Protein AF-A0A969N6T2-F1 (afdb_monomer_lite)

Radius of gyration: 20.02 Å; chains: 1; bounding box: 64×19×42 Å

Secondary structure (DSSP, 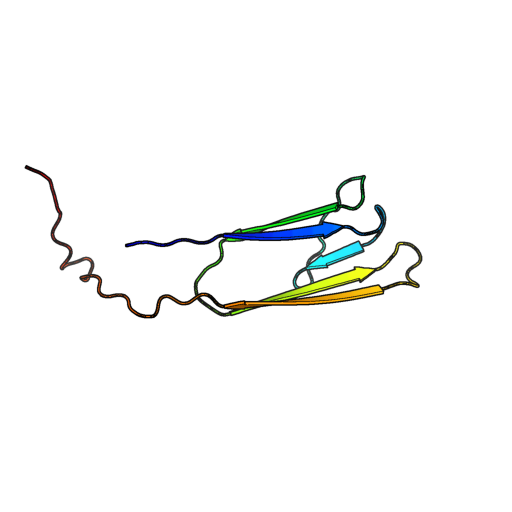8-state):
-----EEEEEEE--TT-EEEETTEEEPPPTTSEEEEEEE--SEEEEEEEEEE-TTSS-EEEEEEEEEE---------TTT-------

Foldseek 3Di:
DDDWDKDKDKDFDCQQKWKDWPNHTDHADNRRIDIDIDTDDADKDKIWMKIADPVRPDIDIDIDIDHDDDPDDPDDDPVRDDPCPDD

pLDDT: mean 89.21, std 12.34, range [42.72, 98.06]

Structure (mmCIF, N/CA/C/O backbone):
data_AF-A0A969N6T2-F1
#
_entry.id   AF-A0A969N6T2-F1
#
loop_
_atom_site.group_PDB
_atom_site.id
_atom_site.type_symbol
_atom_site.label_atom_id
_atom_site.label_alt_id
_atom_site.label_comp_id
_atom_site.label_asym_id
_atom_site.label_entity_id
_atom_site.label_seq_id
_atom_site.pdbx_PDB_ins_code
_atom_site.Cartn_x
_atom_site.Cartn_y
_atom_site.Cartn_z
_atom_site.occupancy
_atom_site.B_iso_or_equiv
_atom_site.auth_seq_id
_atom_site.auth_comp_id
_atom_site.auth_asym_id
_atom_site.auth_atom_id
_atom_site.pdbx_PDB_model_num
ATOM 1 N N . LEU A 1 1 ? 22.741 2.922 -17.417 1.00 73.06 1 LEU A N 1
ATOM 2 C CA . LEU A 1 1 ? 21.936 3.561 -16.354 1.00 73.06 1 LEU A CA 1
ATOM 3 C C . LEU A 1 1 ? 21.050 2.496 -15.738 1.00 73.06 1 LEU A C 1
ATOM 5 O O . LEU A 1 1 ? 20.362 1.809 -16.482 1.00 73.06 1 LEU A O 1
ATOM 9 N N . VAL A 1 2 ? 21.104 2.347 -14.420 1.00 80.56 2 VAL A N 1
ATOM 10 C CA . VAL A 1 2 ? 20.124 1.573 -13.654 1.00 80.56 2 VAL A CA 1
ATOM 11 C C . VAL A 1 2 ? 19.297 2.595 -12.881 1.00 80.56 2 VAL A C 1
ATOM 13 O O . VAL A 1 2 ? 19.873 3.489 -12.264 1.00 80.56 2 VAL A O 1
ATOM 16 N N . ALA A 1 3 ? 17.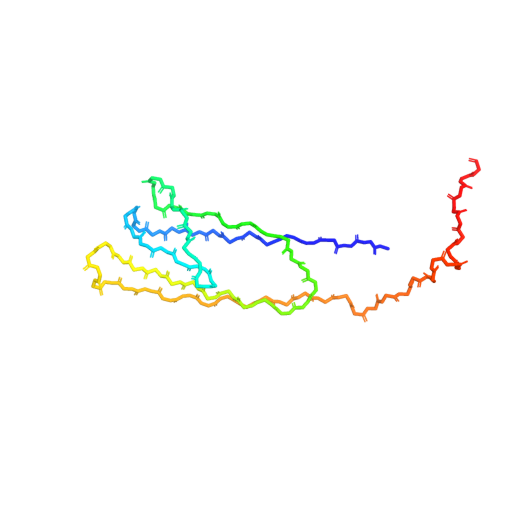974 2.518 -13.003 1.00 86.62 3 ALA A N 1
ATOM 17 C CA . ALA A 1 3 ? 17.035 3.383 -12.301 1.00 86.62 3 ALA A CA 1
ATOM 18 C C . ALA A 1 3 ? 16.032 2.494 -11.565 1.00 86.62 3 ALA A C 1
ATOM 20 O O . ALA A 1 3 ? 15.082 1.986 -12.168 1.00 86.62 3 ALA A O 1
ATOM 21 N N . ASP A 1 4 ? 16.292 2.280 -10.281 1.00 91.56 4 ASP A N 1
ATOM 22 C CA . ASP A 1 4 ? 15.404 1.537 -9.396 1.00 91.56 4 ASP A CA 1
ATOM 23 C C . ASP A 1 4 ? 14.367 2.470 -8.771 1.00 91.56 4 ASP A C 1
ATOM 25 O O . ASP A 1 4 ? 14.579 3.679 -8.647 1.00 91.56 4 ASP A O 1
ATOM 29 N N . ALA A 1 5 ? 13.228 1.899 -8.396 1.00 94.31 5 ALA A N 1
ATOM 30 C CA . ALA A 1 5 ? 12.142 2.620 -7.759 1.00 94.31 5 ALA A CA 1
ATOM 31 C C . ALA A 1 5 ? 11.573 1.801 -6.601 1.00 94.31 5 ALA A C 1
ATOM 33 O O . ALA A 1 5 ? 11.562 0.568 -6.621 1.00 94.31 5 ALA A O 1
ATOM 34 N N . GLU A 1 6 ? 11.056 2.511 -5.609 1.00 96.25 6 GLU A N 1
ATOM 35 C CA . GLU A 1 6 ? 10.316 1.945 -4.491 1.00 96.25 6 GLU A CA 1
ATOM 36 C C . GLU A 1 6 ? 8.966 2.645 -4.386 1.00 96.25 6 GLU A C 1
ATOM 38 O O . GLU A 1 6 ? 8.841 3.836 -4.683 1.00 96.25 6 GLU A O 1
ATOM 43 N N . LEU A 1 7 ? 7.957 1.900 -3.947 1.00 94.38 7 LEU A N 1
ATOM 44 C CA . LEU A 1 7 ? 6.622 2.414 -3.705 1.00 94.38 7 LEU A CA 1
ATOM 45 C C . LEU A 1 7 ? 6.367 2.454 -2.201 1.00 94.38 7 LEU A C 1
ATOM 47 O O . LEU A 1 7 ? 6.521 1.452 -1.499 1.00 94.38 7 LEU A O 1
ATOM 51 N N . ILE A 1 8 ? 5.952 3.622 -1.718 1.00 95.00 8 ILE A N 1
ATOM 52 C CA . ILE A 1 8 ? 5.488 3.821 -0.349 1.00 95.00 8 ILE A CA 1
ATOM 53 C C . ILE A 1 8 ? 4.027 4.254 -0.412 1.00 95.00 8 ILE A C 1
ATOM 55 O O . ILE A 1 8 ? 3.715 5.311 -0.959 1.00 95.00 8 ILE A O 1
ATOM 59 N N . VAL A 1 9 ? 3.145 3.462 0.192 1.00 94.06 9 VAL A N 1
ATOM 60 C CA . VAL A 1 9 ? 1.726 3.786 0.362 1.00 94.06 9 VAL A CA 1
ATOM 61 C C . VAL A 1 9 ? 1.476 4.056 1.837 1.00 94.06 9 VAL A C 1
ATOM 63 O O . VAL A 1 9 ? 1.795 3.228 2.688 1.00 94.06 9 VAL A O 1
ATOM 66 N N . TYR A 1 10 ? 0.920 5.220 2.152 1.00 95.69 10 TYR A N 1
ATOM 67 C CA . TYR A 1 10 ? 0.569 5.602 3.514 1.00 95.69 10 TYR A CA 1
ATOM 68 C C . TYR A 1 10 ? -0.871 6.091 3.572 1.00 95.69 10 TYR A C 1
ATOM 70 O O . TYR A 1 10 ? -1.424 6.582 2.588 1.00 95.69 10 TYR A O 1
ATOM 78 N N . GLY A 1 11 ? -1.467 5.961 4.745 1.00 95.12 11 GLY A N 1
ATOM 79 C CA . GLY A 1 11 ? -2.831 6.385 4.993 1.00 95.12 11 GLY A CA 1
ATOM 80 C C . GLY A 1 11 ? -3.147 6.358 6.476 1.00 95.12 11 GLY A C 1
ATOM 81 O O . GLY A 1 11 ? -2.292 6.038 7.306 1.00 95.12 11 GLY A O 1
ATOM 82 N N . ALA A 1 12 ? -4.385 6.708 6.792 1.00 96.06 12 ALA A N 1
ATOM 83 C CA . ALA A 1 12 ? -4.914 6.668 8.141 1.00 96.06 12 ALA A CA 1
ATOM 84 C C . ALA A 1 12 ? -6.372 6.213 8.115 1.00 96.06 12 ALA A C 1
ATOM 86 O O . ALA A 1 12 ? -7.100 6.463 7.151 1.00 96.06 12 ALA A O 1
ATOM 87 N N . THR A 1 13 ? -6.776 5.548 9.185 1.00 95.56 13 THR A N 1
ATOM 88 C CA . THR A 1 13 ? -8.148 5.134 9.474 1.00 95.56 13 THR A CA 1
ATOM 89 C C . THR A 1 13 ? -8.337 5.122 10.997 1.00 95.56 13 THR A C 1
ATOM 91 O O . THR A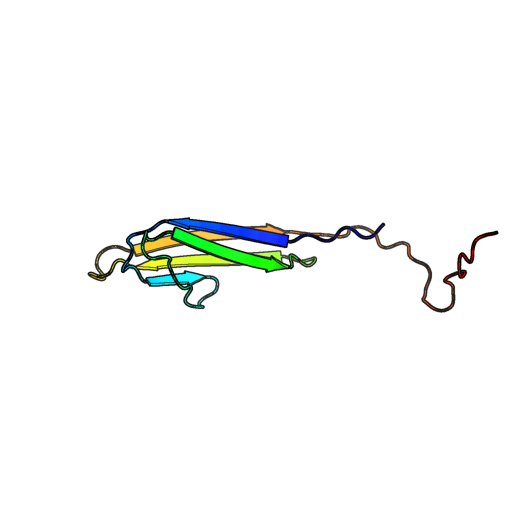 1 13 ? -7.492 5.649 11.721 1.00 95.56 13 THR A O 1
ATOM 94 N N . GLU A 1 14 ? -9.439 4.571 11.494 1.00 95.56 14 GLU A N 1
ATOM 95 C CA . GLU A 1 14 ? -9.633 4.380 12.931 1.00 95.56 14 GLU A CA 1
ATOM 96 C C . GLU A 1 14 ? -8.612 3.362 13.481 1.00 95.56 14 GLU A C 1
ATOM 98 O O . GLU A 1 14 ? -8.306 2.382 12.799 1.00 95.56 14 GLU A O 1
ATOM 103 N N . PRO A 1 15 ? -8.048 3.564 14.687 1.00 95.94 15 PRO A N 1
ATOM 104 C CA . PRO A 1 15 ? -6.980 2.711 15.222 1.00 95.94 15 PRO A CA 1
ATOM 105 C C . PRO A 1 15 ? -7.290 1.213 15.324 1.00 95.94 15 PRO A C 1
ATOM 107 O O . PRO A 1 15 ? -6.373 0.393 15.297 1.00 95.94 15 PRO A O 1
ATOM 110 N N . ASP A 1 16 ? -8.561 0.859 15.472 1.00 95.31 16 ASP A N 1
ATOM 111 C CA . ASP A 1 16 ? -9.077 -0.502 15.611 1.00 95.31 16 ASP A CA 1
ATOM 112 C C . ASP A 1 16 ? -9.703 -1.053 14.318 1.00 95.31 16 ASP A C 1
ATOM 114 O O . ASP A 1 16 ? -10.169 -2.195 14.291 1.00 95.31 16 ASP A O 1
ATOM 118 N N . ALA A 1 17 ? -9.658 -0.286 13.226 1.00 97.12 17 ALA A N 1
ATOM 119 C CA . ALA A 1 17 ? -10.084 -0.752 11.919 1.00 97.12 17 ALA A CA 1
ATOM 120 C C . ALA A 1 17 ? -9.163 -1.861 11.387 1.00 97.12 17 ALA A C 1
ATOM 122 O O . ALA A 1 17 ? -7.957 -1.917 11.645 1.00 97.12 17 ALA A O 1
ATOM 123 N N . THR A 1 18 ? -9.727 -2.736 10.559 1.00 96.62 18 THR A N 1
ATOM 124 C CA . THR A 1 18 ? -8.949 -3.711 9.791 1.00 96.62 18 THR A CA 1
ATOM 125 C C . THR A 1 18 ? -8.696 -3.161 8.399 1.00 96.62 18 THR A C 1
ATOM 127 O O . THR A 1 18 ? -9.641 -2.846 7.678 1.00 96.62 18 THR A O 1
ATOM 130 N N . VAL A 1 19 ? -7.427 -3.090 7.991 1.00 97.19 19 VAL A N 1
ATOM 131 C CA . VAL A 1 19 ? -7.043 -2.687 6.633 1.00 97.19 19 VAL A CA 1
ATOM 132 C C . VAL A 1 19 ? -6.323 -3.829 5.933 1.00 97.19 19 VAL A C 1
ATOM 134 O O . VAL A 1 19 ? -5.435 -4.471 6.495 1.00 97.19 19 VAL A O 1
ATOM 137 N N . THR A 1 20 ? -6.692 -4.068 4.679 1.00 96.50 20 THR A N 1
ATOM 138 C CA . THR A 1 20 ? -6.010 -4.997 3.782 1.00 96.50 20 THR A CA 1
ATOM 139 C C . THR A 1 20 ? -5.502 -4.271 2.547 1.00 96.50 20 THR A C 1
ATOM 141 O O . THR A 1 20 ? -6.106 -3.307 2.084 1.00 96.50 20 THR A O 1
ATOM 144 N N . ILE A 1 21 ? -4.383 -4.750 2.016 1.00 94.31 21 ILE A N 1
ATOM 145 C CA . ILE A 1 21 ? -3.762 -4.284 0.781 1.00 94.31 21 ILE A CA 1
ATOM 146 C C . ILE A 1 21 ? -3.471 -5.514 -0.077 1.00 94.31 21 ILE A C 1
ATOM 148 O O . ILE A 1 21 ? -2.793 -6.436 0.381 1.00 94.31 21 ILE A O 1
ATOM 152 N N . GLY A 1 22 ? -3.999 -5.570 -1.302 1.00 91.31 22 GLY A N 1
ATOM 153 C CA . GLY A 1 22 ? -3.841 -6.748 -2.164 1.00 91.31 22 GLY A CA 1
ATOM 154 C C . GLY A 1 22 ? -4.393 -8.026 -1.518 1.00 91.31 22 GLY A C 1
ATOM 155 O O . GLY A 1 22 ? -3.811 -9.099 -1.667 1.00 91.31 22 GLY A O 1
ATOM 156 N N . GLY A 1 23 ? -5.447 -7.897 -0.702 1.00 91.88 23 GLY A N 1
ATOM 157 C CA . GLY A 1 23 ? -6.020 -8.990 0.091 1.00 91.88 23 GLY A CA 1
ATOM 158 C C . GLY A 1 23 ? -5.201 -9.413 1.318 1.00 91.88 23 GLY A C 1
ATOM 159 O O . GLY A 1 23 ? -5.571 -10.372 1.992 1.00 91.88 23 GLY A O 1
ATOM 160 N N . ARG A 1 24 ? -4.095 -8.726 1.641 1.00 93.12 24 ARG A N 1
ATOM 161 C CA . ARG A 1 24 ? -3.255 -9.026 2.811 1.00 93.12 24 ARG A CA 1
ATOM 162 C C . ARG A 1 24 ? -3.489 -8.009 3.929 1.00 93.12 24 ARG A C 1
ATOM 164 O O . ARG A 1 24 ? -3.370 -6.815 3.659 1.00 93.12 24 ARG A O 1
ATOM 171 N N . PRO A 1 25 ? -3.773 -8.437 5.171 1.00 95.31 25 PRO A N 1
ATOM 172 C CA . PRO A 1 25 ? -3.885 -7.522 6.302 1.00 95.31 25 PRO A CA 1
ATOM 173 C C . PRO A 1 25 ? -2.592 -6.740 6.529 1.00 95.31 25 PRO A C 1
ATOM 175 O O . PRO A 1 25 ? -1.497 -7.307 6.477 1.00 95.31 25 PRO A O 1
ATOM 178 N N . ILE A 1 26 ? -2.726 -5.450 6.819 1.00 94.69 26 ILE A N 1
ATOM 179 C CA . ILE A 1 26 ? -1.619 -4.591 7.236 1.00 94.69 26 ILE A CA 1
ATOM 180 C C . ILE A 1 26 ? -1.821 -4.143 8.679 1.00 94.69 26 ILE A C 1
ATOM 182 O O . ILE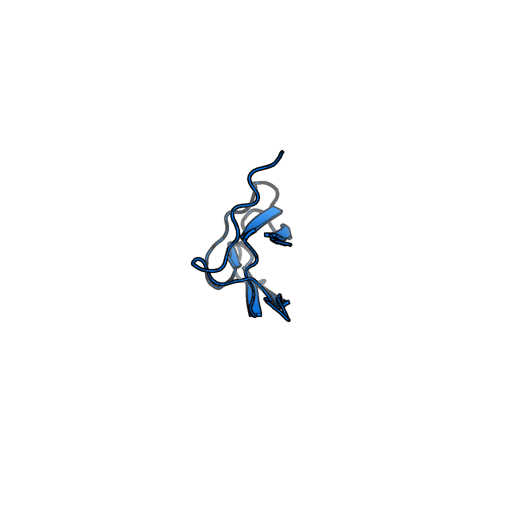 A 1 26 ? -2.936 -3.898 9.133 1.00 94.69 26 ILE A O 1
ATOM 186 N N . LYS A 1 27 ? -0.715 -4.052 9.416 1.00 95.12 27 LYS A N 1
ATOM 187 C CA . LYS A 1 27 ? -0.738 -3.614 10.807 1.00 95.12 27 LYS A CA 1
ATOM 188 C C . LYS A 1 27 ? -0.835 -2.092 10.864 1.00 95.12 27 LYS A C 1
ATOM 190 O O . LYS A 1 27 ? 0.024 -1.410 10.305 1.00 95.12 27 LYS A O 1
ATOM 195 N N . LEU A 1 28 ? -1.843 -1.591 11.570 1.00 97.56 28 LEU A N 1
ATOM 196 C CA . LEU A 1 28 ? -1.958 -0.174 11.892 1.00 97.56 28 LEU A CA 1
ATOM 197 C C . LEU A 1 28 ? -1.045 0.191 13.067 1.00 97.56 28 LEU A C 1
ATOM 199 O O . LEU A 1 28 ? -0.763 -0.622 13.955 1.00 97.56 28 LEU A O 1
ATOM 203 N N . ASN A 1 29 ? -0.592 1.436 13.066 1.00 98.00 29 ASN A N 1
ATOM 204 C CA . ASN A 1 29 ? -0.022 2.076 14.238 1.00 98.00 29 ASN A CA 1
ATOM 205 C C . ASN A 1 29 ? -1.134 2.371 15.263 1.00 98.00 29 ASN A C 1
ATOM 207 O O . ASN A 1 29 ? -2.306 2.441 14.891 1.00 98.00 29 ASN A O 1
ATOM 211 N N . PRO A 1 30 ? -0.792 2.597 16.545 1.00 97.38 30 PRO A N 1
ATOM 212 C CA . PRO A 1 30 ? -1.783 2.917 17.578 1.00 97.38 30 PRO A CA 1
ATOM 213 C C . PRO A 1 30 ? -2.622 4.175 17.307 1.00 97.38 30 PRO A C 1
ATOM 215 O O . PRO A 1 30 ? -3.666 4.352 17.922 1.00 97.38 30 PRO A O 1
ATOM 218 N N . ASP A 1 31 ? -2.164 5.055 16.416 1.00 97.31 31 ASP A N 1
ATOM 219 C CA . ASP A 1 31 ? -2.875 6.258 15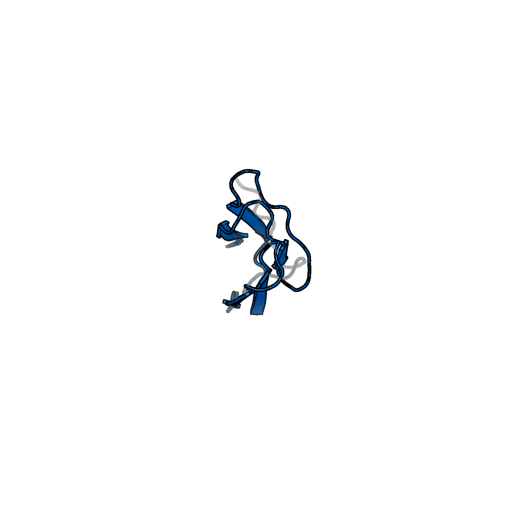.971 1.00 97.31 31 ASP A CA 1
ATOM 220 C C . ASP A 1 31 ? -3.732 6.030 14.709 1.00 97.31 31 ASP A C 1
ATOM 222 O O . ASP A 1 31 ? -4.271 6.983 14.153 1.00 97.31 31 ASP A O 1
ATOM 226 N N . GLY A 1 32 ? -3.849 4.782 14.238 1.00 97.06 32 GLY A N 1
ATOM 227 C CA . GLY A 1 32 ? -4.609 4.405 13.043 1.00 97.06 32 GLY A CA 1
ATOM 228 C C . GLY A 1 32 ? -3.897 4.673 11.719 1.00 97.06 32 GLY A C 1
ATOM 229 O O . GLY A 1 32 ? -4.452 4.407 10.650 1.00 97.06 32 GLY A O 1
ATOM 230 N N . THR A 1 33 ? -2.657 5.165 11.749 1.00 98.06 33 THR A N 1
ATOM 231 C CA . THR A 1 33 ? -1.854 5.335 10.536 1.00 98.06 33 THR A CA 1
ATOM 232 C C . THR A 1 33 ? -1.249 4.015 10.071 1.00 98.06 33 THR A C 1
ATOM 234 O O . THR A 1 33 ? -1.020 3.092 10.852 1.00 98.06 33 THR A O 1
ATOM 237 N N . PHE A 1 34 ? -0.934 3.921 8.784 1.00 96.31 34 PHE A N 1
ATOM 238 C CA . PHE A 1 34 ? -0.141 2.822 8.251 1.00 96.31 34 PHE A CA 1
ATOM 239 C C . PHE A 1 34 ? 0.846 3.307 7.199 1.00 96.31 34 PHE A C 1
ATOM 241 O O . PHE A 1 34 ? 0.664 4.340 6.551 1.00 96.31 34 PHE A O 1
ATOM 248 N N . ARG A 1 35 ? 1.894 2.508 7.011 1.00 96.12 35 ARG A N 1
ATOM 249 C CA . ARG A 1 35 ? 2.886 2.679 5.957 1.00 96.12 35 ARG A CA 1
ATOM 250 C C . ARG A 1 35 ? 3.231 1.313 5.386 1.00 96.12 35 ARG A C 1
ATOM 252 O O . ARG A 1 35 ? 3.698 0.437 6.108 1.00 96.12 35 ARG A O 1
ATOM 259 N N . PHE A 1 36 ? 3.029 1.157 4.089 1.00 93.44 36 PHE A N 1
ATOM 260 C CA . PHE A 1 36 ? 3.441 -0.001 3.318 1.00 93.44 36 PHE A CA 1
ATOM 261 C C . PHE A 1 36 ? 4.572 0.409 2.375 1.00 93.44 36 PHE A C 1
ATOM 263 O O . PHE A 1 36 ? 4.495 1.459 1.740 1.00 93.44 36 PHE A O 1
ATOM 270 N N . HIS A 1 37 ? 5.629 -0.395 2.302 1.00 94.94 37 HIS A N 1
ATOM 271 C CA . HIS A 1 37 ? 6.819 -0.112 1.502 1.00 94.94 37 HIS A CA 1
ATOM 272 C C . HIS A 1 37 ? 7.239 -1.375 0.755 1.00 94.94 37 HIS A C 1
ATOM 274 O O . HIS A 1 37 ? 7.321 -2.450 1.349 1.00 94.94 37 HIS A O 1
ATOM 280 N N . MET A 1 38 ? 7.477 -1.243 -0.547 1.00 92.69 38 MET A N 1
ATOM 281 C CA . MET A 1 38 ? 7.960 -2.327 -1.397 1.00 92.69 38 MET A CA 1
ATOM 282 C C . MET A 1 38 ? 8.845 -1.808 -2.530 1.00 92.69 38 MET A C 1
ATOM 284 O O . MET A 1 38 ? 8.765 -0.639 -2.912 1.00 92.69 38 MET A O 1
ATOM 288 N N . ALA A 1 39 ? 9.631 -2.707 -3.120 1.00 95.44 39 ALA A N 1
ATOM 289 C CA . ALA A 1 39 ? 10.263 -2.456 -4.409 1.00 95.44 39 ALA A CA 1
ATOM 290 C C . ALA A 1 39 ? 9.196 -2.257 -5.497 1.00 95.44 39 ALA A C 1
ATOM 292 O O . ALA A 1 39 ? 8.161 -2.925 -5.481 1.00 95.44 39 ALA A O 1
ATOM 293 N N . PHE A 1 40 ? 9.467 -1.376 -6.460 1.00 95.31 40 PHE A N 1
ATOM 294 C CA . PHE A 1 40 ? 8.580 -1.099 -7.586 1.00 95.31 40 PHE A CA 1
ATOM 295 C C . PHE A 1 40 ? 9.237 -1.575 -8.896 1.00 95.31 40 PHE A C 1
ATOM 297 O O . PHE A 1 40 ? 9.913 -0.795 -9.574 1.00 95.31 40 PHE A O 1
ATOM 304 N N . PRO A 1 41 ? 9.141 -2.879 -9.233 1.00 93.75 41 PRO A N 1
ATOM 305 C CA . PRO A 1 41 ? 9.686 -3.427 -10.473 1.00 93.75 41 PRO A CA 1
ATOM 306 C C . PRO A 1 41 ? 8.924 -2.912 -11.704 1.00 93.75 41 PRO A C 1
ATOM 308 O O . PRO A 1 41 ? 7.852 -2.329 -11.575 1.00 93.75 41 PRO A O 1
ATOM 311 N N . ASP A 1 42 ? 9.491 -3.122 -12.892 1.00 94.62 42 ASP A N 1
ATOM 312 C CA . ASP A 1 42 ? 8.769 -2.895 -14.143 1.00 94.62 42 ASP A CA 1
ATOM 313 C C . ASP A 1 42 ? 7.515 -3.777 -14.190 1.00 94.62 42 ASP A C 1
ATOM 315 O O . ASP A 1 42 ? 7.530 -4.928 -13.740 1.00 94.62 42 ASP A O 1
ATOM 319 N N . GLY A 1 43 ? 6.455 -3.241 -14.783 1.00 95.00 43 GLY A N 1
ATOM 320 C CA . GLY A 1 43 ? 5.149 -3.865 -14.903 1.00 95.00 43 GLY A CA 1
ATOM 321 C C . GLY A 1 43 ? 4.037 -3.023 -14.287 1.00 95.00 43 GLY A C 1
ATOM 322 O O . GLY A 1 43 ? 4.254 -1.933 -13.749 1.00 95.00 43 GLY A O 1
ATOM 323 N N . ASN A 1 44 ? 2.828 -3.569 -14.374 1.00 95.50 44 ASN A N 1
ATOM 324 C CA . ASN A 1 44 ? 1.651 -3.011 -13.729 1.00 95.50 44 ASN A CA 1
ATOM 325 C C . ASN A 1 44 ? 1.499 -3.587 -12.327 1.00 95.50 44 ASN A C 1
ATOM 327 O O . ASN A 1 44 ? 1.620 -4.796 -12.118 1.00 95.50 44 ASN A O 1
ATOM 331 N N . ILE A 1 45 ? 1.214 -2.708 -11.374 1.00 92.44 45 ILE A N 1
ATOM 332 C CA . ILE A 1 45 ? 0.880 -3.086 -10.008 1.00 92.44 45 ILE A CA 1
ATOM 333 C C . ILE A 1 45 ? -0.493 -2.521 -9.676 1.00 92.44 45 ILE A C 1
ATOM 335 O O . ILE A 1 45 ? -0.681 -1.304 -9.636 1.00 92.44 45 ILE A O 1
ATOM 339 N N . ASP A 1 46 ? -1.417 -3.431 -9.386 1.00 92.62 46 ASP A N 1
ATOM 340 C CA . ASP A 1 46 ? -2.728 -3.124 -8.832 1.00 92.62 46 ASP A CA 1
ATOM 341 C C . ASP A 1 46 ? -2.700 -3.245 -7.311 1.00 92.62 46 ASP A C 1
ATOM 343 O O . ASP A 1 46 ? -2.272 -4.251 -6.735 1.00 92.62 46 ASP A O 1
ATOM 347 N N . PHE A 1 47 ? -3.158 -2.187 -6.655 1.00 93.75 47 PHE A N 1
ATOM 348 C CA . PHE A 1 47 ? -3.141 -2.027 -5.210 1.00 93.75 47 PHE A CA 1
ATOM 349 C C . PHE A 1 47 ? -4.564 -1.760 -4.699 1.00 93.75 47 PHE A C 1
ATOM 351 O O . PHE A 1 47 ? -4.930 -0.607 -4.446 1.00 93.75 47 PHE A O 1
ATOM 358 N N . PRO A 1 48 ? -5.396 -2.808 -4.552 1.00 96.19 48 PRO A N 1
ATOM 359 C CA . PRO A 1 48 ? -6.684 -2.682 -3.891 1.00 96.19 48 PRO A CA 1
ATOM 360 C C . PRO A 1 48 ? -6.461 -2.577 -2.382 1.00 96.19 48 PRO A C 1
ATOM 362 O O . PRO A 1 48 ? -5.801 -3.423 -1.772 1.00 96.19 48 PRO A O 1
ATOM 365 N N . ILE A 1 49 ? -7.006 -1.528 -1.785 1.00 96.88 49 ILE A N 1
ATOM 366 C CA . ILE A 1 49 ? -6.958 -1.241 -0.357 1.00 96.88 49 ILE A CA 1
ATOM 367 C C . ILE A 1 49 ? -8.388 -1.284 0.158 1.00 96.88 49 ILE A C 1
ATOM 369 O O . ILE A 1 49 ? -9.252 -0.563 -0.341 1.00 96.88 49 ILE A O 1
ATOM 373 N N . PHE A 1 50 ? -8.628 -2.099 1.175 1.00 97.06 50 PHE A N 1
ATOM 374 C CA . PHE A 1 50 ? -9.941 -2.232 1.789 1.00 97.06 50 PHE A CA 1
ATOM 375 C C . PHE A 1 50 ? -9.831 -2.033 3.293 1.00 97.06 50 PHE A C 1
ATOM 377 O O . PHE A 1 50 ? -9.017 -2.693 3.940 1.00 97.06 50 PHE A O 1
ATOM 384 N N . ALA A 1 51 ? -10.638 -1.124 3.829 1.00 97.12 51 ALA A N 1
ATOM 385 C CA . ALA A 1 51 ? -10.717 -0.817 5.248 1.00 97.12 51 ALA A CA 1
ATOM 386 C C . ALA A 1 51 ? -12.128 -1.102 5.769 1.00 97.12 51 ALA A C 1
ATOM 388 O O . ALA A 1 51 ? -13.109 -0.738 5.118 1.00 97.12 51 ALA A O 1
ATOM 389 N N . VAL A 1 52 ? -12.215 -1.712 6.948 1.00 96.94 52 VAL A N 1
ATOM 390 C CA . VAL A 1 52 ? -13.464 -1.979 7.673 1.00 96.94 52 VAL A CA 1
ATOM 391 C C . VAL A 1 52 ? -13.308 -1.454 9.095 1.00 96.94 52 VAL A C 1
ATOM 393 O O . VAL A 1 52 ? -12.326 -1.796 9.758 1.00 96.94 52 VAL A O 1
ATOM 396 N N . ALA A 1 53 ? -14.250 -0.624 9.542 1.00 95.00 53 ALA A N 1
ATOM 397 C CA . ALA A 1 53 ? -14.302 -0.127 10.915 1.00 95.00 53 ALA A CA 1
ATOM 398 C C . ALA A 1 53 ? -14.533 -1.272 11.915 1.00 95.00 53 ALA A C 1
ATOM 400 O O . ALA A 1 53 ? -14.986 -2.358 11.543 1.00 95.00 53 ALA A O 1
ATOM 401 N N . ALA A 1 54 ? -14.225 -1.044 13.191 1.00 93.56 54 ALA A N 1
ATOM 402 C CA . ALA A 1 54 ? -14.323 -2.087 14.214 1.00 93.56 54 ALA A CA 1
ATOM 403 C C . ALA A 1 54 ? -15.758 -2.596 14.445 1.00 93.56 54 ALA A C 1
ATOM 405 O O . ALA A 1 54 ? -15.944 -3.759 14.806 1.00 93.56 54 ALA A O 1
ATOM 406 N N . ASP A 1 55 ? -16.768 -1.756 14.203 1.00 92.25 55 ASP A N 1
ATOM 407 C CA . ASP A 1 55 ? -18.187 -2.130 14.269 1.00 92.25 55 ASP A CA 1
ATOM 408 C C . ASP A 1 55 ? -18.671 -2.939 13.050 1.00 92.25 55 ASP A C 1
ATOM 410 O O . ASP A 1 55 ? -19.738 -3.551 13.092 1.00 92.25 55 ASP A O 1
ATOM 414 N N . GLY A 1 56 ? -17.878 -2.980 11.976 1.00 90.56 56 GLY A N 1
ATOM 415 C CA . GLY A 1 56 ? -18.218 -3.634 10.717 1.00 90.56 56 GLY A CA 1
ATOM 416 C C . GLY A 1 56 ? -19.262 -2.903 9.867 1.00 90.56 56 GLY A C 1
ATOM 417 O O . GLY A 1 56 ? -19.588 -3.389 8.783 1.00 90.56 56 GLY A O 1
ATOM 418 N N . GLU A 1 57 ? -19.783 -1.755 10.306 1.00 92.75 57 GLU A N 1
ATOM 419 C CA . GLU A 1 57 ? -20.824 -1.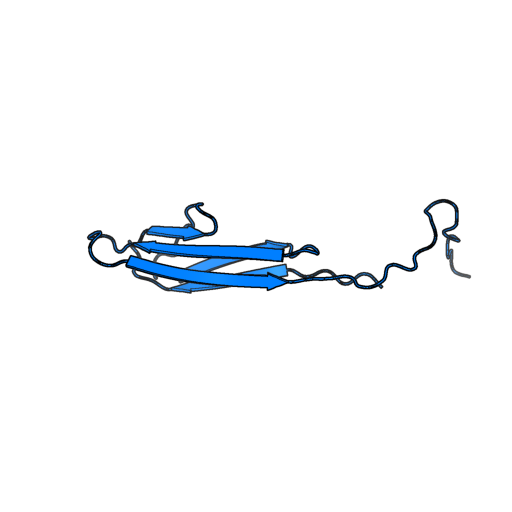011 9.589 1.00 92.75 57 GLU A CA 1
ATOM 420 C C . GLU A 1 57 ? -20.232 -0.143 8.480 1.00 92.75 57 GLU A C 1
ATOM 422 O O . GLU A 1 57 ? -20.787 -0.056 7.381 1.00 92.75 57 GLU A O 1
ATOM 427 N N . GLN A 1 58 ? -19.085 0.483 8.752 1.00 93.44 58 GLN A N 1
ATOM 428 C CA . GLN A 1 58 ? -18.399 1.340 7.792 1.00 93.44 58 GLN A CA 1
ATOM 429 C C . GLN A 1 58 ? -17.281 0.580 7.085 1.00 93.44 58 GLN A C 1
ATOM 431 O O . GLN A 1 58 ? -16.418 -0.042 7.706 1.00 93.44 58 GLN A O 1
ATOM 436 N N . ASN A 1 59 ? -17.260 0.680 5.759 1.00 95.75 59 ASN A N 1
ATOM 437 C CA . ASN A 1 59 ? -16.145 0.210 4.954 1.00 95.75 59 ASN A CA 1
ATOM 438 C C . ASN A 1 59 ? -15.782 1.222 3.868 1.00 95.75 59 ASN A C 1
ATOM 440 O O . ASN A 1 59 ? -16.578 2.080 3.479 1.00 95.75 59 ASN A O 1
ATOM 444 N N . ARG A 1 60 ? -14.538 1.133 3.401 1.00 95.38 60 ARG A N 1
ATOM 445 C CA . ARG A 1 60 ? -14.033 1.954 2.307 1.00 95.38 60 ARG A CA 1
ATOM 446 C C . ARG A 1 60 ? -13.063 1.162 1.455 1.00 95.38 60 ARG A C 1
ATOM 448 O O . ARG A 1 60 ? -12.167 0.497 1.969 1.00 95.38 60 ARG A O 1
ATOM 455 N N . GLU A 1 61 ? -13.210 1.320 0.148 1.00 96.56 61 GLU A N 1
ATOM 456 C CA . GLU A 1 61 ? -12.304 0.765 -0.845 1.00 96.56 61 GLU A CA 1
ATOM 457 C C . GLU A 1 61 ? -11.551 1.893 -1.558 1.00 96.56 61 GLU A C 1
ATOM 459 O O . GLU A 1 61 ? -12.123 2.928 -1.915 1.00 96.56 61 GLU A O 1
ATOM 464 N N . VAL A 1 62 ? -10.247 1.708 -1.735 1.00 96.38 62 VAL A N 1
ATOM 465 C CA . VAL A 1 62 ? -9.377 2.576 -2.528 1.00 96.38 62 VAL A CA 1
ATOM 466 C C . VAL A 1 62 ? -8.586 1.685 -3.466 1.00 96.38 62 VAL A C 1
ATOM 468 O O . VAL A 1 62 ? -7.953 0.734 -3.025 1.00 96.38 62 VAL A O 1
ATOM 471 N N . HIS A 1 63 ? -8.582 2.011 -4.752 1.00 96.75 63 HIS A N 1
ATOM 472 C CA . HIS A 1 63 ? -7.803 1.278 -5.738 1.00 96.75 63 HIS A CA 1
ATOM 473 C C . HIS A 1 63 ? -6.728 2.199 -6.310 1.00 96.75 63 HIS A C 1
ATOM 475 O O . HIS A 1 63 ? -7.041 3.249 -6.872 1.00 96.75 63 HIS A O 1
ATOM 481 N N . LEU A 1 64 ? -5.464 1.820 -6.130 1.00 95.44 64 LEU A N 1
ATOM 482 C CA . LEU A 1 64 ? -4.324 2.497 -6.735 1.00 95.44 64 LEU A CA 1
ATOM 483 C C . LEU A 1 64 ? -3.738 1.612 -7.830 1.00 95.44 64 LEU A C 1
ATOM 485 O O . LEU A 1 64 ? -3.519 0.424 -7.607 1.00 95.44 64 LEU A O 1
ATOM 489 N N . THR A 1 65 ? -3.441 2.205 -8.979 1.00 96.19 65 THR A N 1
ATOM 490 C CA . THR A 1 65 ? -2.816 1.509 -10.105 1.00 96.19 65 THR A CA 1
ATOM 491 C C . THR A 1 65 ? -1.526 2.226 -10.463 1.00 96.19 65 THR A C 1
ATOM 493 O O . THR A 1 65 ? -1.512 3.446 -10.643 1.00 96.19 65 THR A O 1
ATOM 496 N N . PHE A 1 66 ? -0.442 1.464 -10.564 1.00 95.25 66 PHE A N 1
ATOM 497 C CA . PHE A 1 66 ? 0.886 1.971 -10.877 1.00 95.25 66 PHE A CA 1
ATOM 498 C C . PHE A 1 66 ? 1.456 1.249 -12.097 1.00 95.25 66 PHE A C 1
ATOM 500 O O . PHE A 1 66 ? 1.262 0.046 -12.268 1.00 95.25 66 PHE A O 1
ATOM 507 N N . ASP A 1 67 ? 2.186 1.985 -12.930 1.00 96.62 67 ASP A N 1
ATOM 508 C CA . ASP A 1 67 ? 2.922 1.451 -14.073 1.00 96.62 67 ASP A CA 1
ATOM 509 C C . ASP A 1 67 ? 4.369 1.933 -14.001 1.00 96.62 67 ASP A C 1
ATOM 511 O O . ASP A 1 67 ? 4.634 3.117 -13.761 1.00 96.62 67 ASP A O 1
ATOM 515 N N . ARG A 1 68 ? 5.304 1.003 -14.181 1.00 94.94 68 ARG A N 1
ATOM 516 C CA . ARG A 1 68 ? 6.713 1.310 -14.401 1.00 94.94 68 ARG A CA 1
ATOM 517 C C . ARG A 1 68 ? 7.195 0.546 -15.620 1.00 94.94 68 ARG A C 1
ATOM 519 O O . ARG A 1 68 ? 6.962 -0.654 -15.737 1.00 94.94 68 ARG A O 1
ATOM 526 N N . ALA A 1 69 ? 7.943 1.223 -16.481 1.00 94.06 69 ALA A N 1
ATOM 527 C CA . ALA A 1 69 ? 8.524 0.604 -17.658 1.00 94.06 69 ALA A CA 1
ATOM 528 C C . ALA A 1 69 ? 9.948 1.096 -17.927 1.00 94.06 69 ALA A C 1
ATOM 530 O O . ALA A 1 69 ? 10.236 2.294 -17.884 1.00 94.06 69 ALA A O 1
ATOM 531 N N . THR A 1 70 ? 10.812 0.162 -18.315 1.00 92.94 70 THR A N 1
ATOM 532 C CA . THR A 1 70 ? 12.094 0.415 -18.967 1.00 92.94 70 THR A CA 1
ATOM 533 C C . THR A 1 70 ? 11.906 0.239 -20.479 1.00 92.94 70 THR A C 1
ATOM 535 O O . THR A 1 70 ? 11.977 -0.883 -20.983 1.00 92.94 70 THR A O 1
ATOM 538 N N . PRO A 1 71 ? 11.675 1.320 -21.248 1.00 91.12 71 PRO A N 1
ATOM 539 C CA . PRO A 1 71 ? 11.263 1.216 -22.653 1.00 91.12 71 PRO A CA 1
ATOM 540 C C . PRO A 1 71 ? 12.358 0.670 -23.578 1.00 91.12 71 PRO A C 1
ATOM 542 O O . PRO A 1 71 ? 12.068 0.150 -24.653 1.00 91.12 71 PRO A O 1
ATOM 545 N N . ALA A 1 72 ? 13.627 0.803 -23.189 1.00 87.50 72 ALA A N 1
ATOM 546 C CA . ALA A 1 72 ? 14.746 0.271 -23.946 1.00 87.50 72 ALA A CA 1
ATOM 547 C C . ALA A 1 72 ? 15.872 -0.164 -23.012 1.00 87.50 72 ALA A C 1
ATOM 549 O O . ALA A 1 72 ? 16.333 0.601 -22.166 1.00 87.50 72 ALA A O 1
ATOM 550 N N . ARG A 1 73 ? 16.381 -1.375 -23.239 1.00 80.31 73 ARG A N 1
ATOM 551 C CA . ARG A 1 73 ? 17.591 -1.890 -22.602 1.00 80.31 73 ARG A CA 1
ATOM 552 C C . ARG A 1 73 ? 18.615 -2.209 -23.686 1.00 80.31 73 ARG A C 1
ATOM 554 O O . ARG A 1 73 ? 18.599 -3.287 -24.265 1.00 80.31 73 ARG A O 1
ATOM 561 N N . ARG A 1 74 ? 19.489 -1.244 -23.984 1.00 78.88 74 ARG A N 1
ATOM 562 C CA . ARG A 1 74 ? 20.643 -1.427 -24.883 1.00 78.88 74 ARG A CA 1
ATOM 563 C C . ARG A 1 74 ? 21.892 -1.683 -24.054 1.00 78.88 74 ARG A C 1
ATOM 565 O O . ARG A 1 74 ? 22.751 -0.819 -23.924 1.00 78.88 74 ARG A O 1
ATOM 572 N N . THR A 1 75 ? 21.921 -2.839 -23.410 1.00 72.69 75 THR A N 1
ATOM 573 C CA . THR A 1 75 ? 23.100 -3.320 -22.689 1.00 72.69 75 THR A CA 1
ATOM 574 C C . THR A 1 75 ? 23.714 -4.446 -23.496 1.00 72.69 75 THR A C 1
ATOM 576 O O . THR A 1 75 ? 22.972 -5.314 -23.956 1.00 72.69 75 THR A O 1
ATOM 579 N N . ASN A 1 76 ? 25.037 -4.445 -23.620 1.00 70.12 76 ASN A N 1
ATOM 580 C CA . ASN A 1 76 ? 25.793 -5.579 -24.142 1.00 70.12 76 ASN A CA 1
ATOM 581 C C . ASN A 1 76 ? 25.406 -6.864 -23.385 1.00 70.12 76 ASN A C 1
ATOM 583 O O . ASN A 1 76 ? 24.994 -6.801 -22.215 1.00 70.12 76 ASN A O 1
ATOM 587 N N . THR A 1 77 ? 25.517 -8.027 -24.029 1.00 67.00 77 THR A N 1
ATOM 588 C CA . THR A 1 77 ? 25.410 -9.298 -23.298 1.00 67.00 77 THR A CA 1
ATOM 589 C C . THR A 1 77 ? 26.529 -9.402 -22.261 1.00 67.00 77 THR A C 1
ATOM 591 O O . THR A 1 77 ? 27.490 -8.631 -22.274 1.00 67.00 77 THR A O 1
ATOM 594 N N . LYS A 1 78 ? 26.420 -10.352 -21.326 1.00 63.41 78 LYS A N 1
ATOM 595 C CA . LYS A 1 78 ? 27.463 -10.545 -20.310 1.00 63.41 78 LYS A CA 1
ATOM 596 C C . LYS A 1 78 ? 28.815 -10.902 -20.951 1.00 63.41 78 LYS A C 1
ATOM 598 O O . LYS A 1 78 ? 29.842 -10.532 -20.399 1.00 63.41 78 LYS A O 1
ATOM 603 N N . GLU A 1 79 ? 28.808 -11.569 -22.108 1.00 67.25 79 GLU A N 1
ATOM 604 C CA . GLU A 1 79 ? 30.001 -11.906 -22.898 1.00 67.25 79 GLU A CA 1
ATOM 605 C C . GLU A 1 79 ? 30.587 -10.709 -23.670 1.00 67.25 79 GLU A C 1
ATOM 607 O O . GLU A 1 79 ? 31.776 -10.694 -23.972 1.00 67.25 79 GLU A O 1
ATOM 612 N N . GLU A 1 80 ? 29.765 -9.706 -23.982 1.00 65.62 80 GLU A N 1
ATOM 613 C CA . GLU A 1 80 ? 30.138 -8.492 -24.724 1.00 65.62 80 GLU A CA 1
ATOM 614 C C . GLU A 1 80 ? 30.393 -7.285 -23.802 1.00 65.62 80 GLU A C 1
ATOM 616 O O . GLU A 1 80 ? 30.707 -6.181 -24.264 1.00 65.62 80 GLU A O 1
ATOM 621 N N . ALA A 1 81 ? 30.205 -7.456 -22.492 1.00 64.06 81 ALA A N 1
ATOM 622 C CA . ALA A 1 81 ? 30.518 -6.443 -21.502 1.00 64.06 81 ALA A CA 1
ATOM 623 C C . ALA A 1 81 ? 32.041 -6.271 -21.447 1.00 64.06 81 ALA A C 1
ATOM 625 O O . ALA A 1 81 ? 32.755 -7.117 -20.913 1.00 64.06 81 ALA A O 1
ATOM 626 N N . VAL A 1 82 ? 32.541 -5.176 -22.022 1.00 65.00 82 VAL A N 1
ATOM 627 C CA . VAL A 1 82 ? 33.939 -4.781 -21.848 1.00 65.00 82 VAL A CA 1
ATOM 628 C C . VAL A 1 82 ? 34.096 -4.368 -20.391 1.00 65.00 82 VAL A C 1
ATOM 630 O O . VAL A 1 82 ? 33.430 -3.441 -19.931 1.00 65.00 82 VAL A O 1
ATOM 633 N N . GLU A 1 83 ? 34.931 -5.099 -19.660 1.00 61.69 83 GLU A N 1
ATOM 634 C CA . GLU A 1 83 ? 35.306 -4.754 -18.297 1.00 61.69 83 GLU A CA 1
ATOM 635 C C . GLU A 1 83 ? 36.031 -3.405 -18.342 1.00 61.69 83 GLU A C 1
ATOM 637 O O . GLU A 1 83 ? 37.169 -3.305 -18.797 1.00 61.69 83 GLU A O 1
ATOM 642 N N . GLU A 1 84 ? 35.339 -2.339 -17.942 1.00 61.38 84 GLU A N 1
ATOM 643 C CA . GLU A 1 84 ? 35.915 -1.000 -17.840 1.00 61.38 84 GLU A CA 1
ATOM 644 C C . GLU A 1 84 ? 36.776 -0.939 -16.565 1.00 61.38 84 GLU A C 1
ATOM 646 O O . GLU A 1 84 ? 36.444 -0.289 -15.576 1.00 61.38 84 GLU A O 1
ATOM 651 N N . LEU A 1 85 ? 37.873 -1.703 -16.555 1.00 58.00 85 LEU A N 1
ATOM 652 C CA . LEU A 1 85 ? 38.966 -1.521 -15.607 1.00 58.00 85 LEU A CA 1
ATOM 653 C C . LEU A 1 85 ? 39.735 -0.267 -16.043 1.00 58.00 85 LEU A C 1
ATOM 655 O O . LEU A 1 85 ? 40.385 -0.251 -17.087 1.00 58.00 85 LEU A O 1
ATOM 659 N N . LEU A 1 86 ? 39.544 0.782 -15.240 1.00 42.72 86 LEU A N 1
ATOM 660 C CA . LEU A 1 86 ? 40.138 2.126 -15.277 1.00 42.72 86 LEU A CA 1
ATOM 661 C C . LEU A 1 86 ? 41.624 2.151 -15.701 1.00 42.72 86 LEU A C 1
ATOM 663 O O . LEU A 1 86 ? 42.335 1.178 -15.440 1.00 42.72 86 LEU A O 1
ATOM 667 N N . PRO A 1 87 ? 42.135 3.271 -16.257 1.00 51.03 87 PRO A N 1
ATOM 668 C CA . PRO A 1 87 ? 43.573 3.523 -16.201 1.00 51.03 87 PRO A CA 1
ATOM 669 C C . PRO A 1 87 ? 44.071 3.636 -14.751 1.00 51.03 87 PRO A C 1
ATOM 671 O O . PRO A 1 87 ? 43.314 4.149 -13.891 1.00 51.03 87 PRO A O 1
#

Sequence (87 aa):
LVADAELIVYGATEPDATVTIGGRPIKLNPDGTFRFHMAFPDGNIDFPIFAVAADGEQNREVHLTFDRATPARRTNTKEEAVEELLP